Protein AF-A0A5S4F1Q4-F1 (afdb_monomer_lite)

InterPro domains:
  IPR012312 Hemerythrin-like [PF01814] (3-74)
  IPR012827 Hemerythrin, metal-binding domain [TIGR02481] (2-75)
  IPR012827 Hemerythrin, metal-binding domain [cd12107] (2-75)
  IPR016131 Haemerythrin, iron-binding site [PS00550] (7-30)
  IPR035938 Hemerythrin-like superfamily [G3DSA:1.20.120.50] (1-83)
  IPR035938 Hemerythrin-like superfamily [SSF47188] (2-75)
  IPR050669 Hemerythrin [PTHR37164] (2-78)

Sequence (83 aa):
MHYTVNHFGFEEKLMEKHRYPDREAHLAAHHKLIEEVSKFKRQYESGATIPIELMGFIRDWLVNHILKVDKALARDLKSRGLS

Organism: NCBI:txid327160

Radius of gyration: 14.87 Å; chains: 1; bounding box: 31×19×41 Å

Secondary structure (DSSP, 8-state):
-HHHHHHHHHHHHHHHHTT-TTHHHHHHHHHHHHHHHHHHHHHHHTTPPPPHHHHHHHHHHHHHHIIIIIHHHHHHHHHTT--

pLDDT: mean 89.73, std 7.6, range [60.34, 97.5]

Foldseek 3Di:
DVVLVVVLVVLLVVCVVVVPVCSVVLVVLSVVLVVVVVVQVVCVVVVDDRDPVVVVVSVVSVVVCCVPVVVVSVVVCVVVVHD

Structure (mmCIF, N/CA/C/O backbone):
data_AF-A0A5S4F1Q4-F1
#
_entry.id   AF-A0A5S4F1Q4-F1
#
loop_
_atom_site.group_PDB
_atom_site.id
_atom_site.type_symbol
_atom_site.label_atom_id
_atom_site.label_alt_id
_atom_site.label_comp_id
_atom_site.label_asym_id
_atom_site.label_entity_id
_atom_site.label_seq_id
_atom_site.pdbx_PDB_ins_code
_atom_site.Cartn_x
_atom_site.Cartn_y
_atom_site.Cartn_z
_atom_site.occupancy
_atom_site.B_iso_or_equiv
_atom_site.auth_seq_id
_atom_site.auth_comp_id
_atom_site.auth_asym_id
_atom_site.auth_atom_id
_atom_site.pdbx_PDB_model_num
ATOM 1 N N . MET A 1 1 ? 1.646 -0.144 11.333 1.00 60.34 1 MET A N 1
ATOM 2 C CA . MET A 1 1 ? 1.469 1.152 10.643 1.00 60.34 1 MET A CA 1
ATOM 3 C C . MET A 1 1 ? 2.742 1.687 10.036 1.00 60.34 1 MET A C 1
ATOM 5 O O . MET A 1 1 ? 2.762 1.886 8.834 1.00 60.34 1 MET A O 1
ATOM 9 N N . HIS A 1 2 ? 3.798 1.881 10.828 1.00 66.06 2 HIS A N 1
ATOM 10 C CA . HIS A 1 2 ? 5.039 2.477 10.327 1.00 66.06 2 HIS A CA 1
ATOM 11 C C . HIS A 1 2 ? 5.654 1.685 9.154 1.00 66.06 2 HIS A C 1
ATOM 13 O O . HIS A 1 2 ? 6.056 2.270 8.160 1.00 66.06 2 HIS A O 1
ATOM 19 N N . TYR A 1 3 ? 5.622 0.349 9.221 1.00 69.62 3 TYR A N 1
ATOM 20 C CA . TYR A 1 3 ? 6.077 -0.517 8.128 1.00 69.62 3 TYR A CA 1
ATOM 21 C C . TYR A 1 3 ? 5.252 -0.353 6.838 1.00 69.62 3 TYR A C 1
ATOM 23 O O . TYR A 1 3 ? 5.828 -0.145 5.782 1.00 69.62 3 TYR A O 1
ATOM 31 N N . THR A 1 4 ? 3.918 -0.379 6.925 1.00 81.69 4 THR A N 1
ATOM 32 C CA . THR A 1 4 ? 3.014 -0.247 5.766 1.00 81.69 4 THR A CA 1
ATOM 33 C C . THR A 1 4 ? 3.150 1.110 5.076 1.00 81.69 4 THR A C 1
ATOM 35 O O . THR A 1 4 ? 3.238 1.167 3.859 1.00 81.69 4 THR A O 1
ATOM 38 N N . VAL A 1 5 ? 3.226 2.199 5.848 1.00 82.88 5 VAL A N 1
ATOM 39 C CA . VAL A 1 5 ? 3.394 3.552 5.292 1.00 82.88 5 VAL A CA 1
ATOM 40 C C . VAL A 1 5 ? 4.765 3.707 4.629 1.00 82.88 5 VAL A C 1
ATOM 42 O O . VAL A 1 5 ? 4.863 4.293 3.555 1.00 82.88 5 VAL A O 1
ATOM 45 N N . ASN A 1 6 ? 5.820 3.145 5.228 1.00 88.12 6 ASN A N 1
ATOM 46 C CA . ASN A 1 6 ? 7.155 3.173 4.631 1.00 88.12 6 ASN A CA 1
ATOM 47 C C . ASN A 1 6 ? 7.246 2.305 3.366 1.00 88.12 6 ASN A C 1
ATOM 49 O O . ASN A 1 6 ? 7.895 2.720 2.410 1.00 88.12 6 ASN A O 1
ATOM 53 N N . HIS A 1 7 ? 6.596 1.135 3.357 1.00 90.50 7 HIS A N 1
ATOM 54 C CA . HIS A 1 7 ? 6.484 0.256 2.186 1.00 90.50 7 HIS A CA 1
ATOM 55 C C . HIS A 1 7 ? 5.809 0.985 1.021 1.00 90.50 7 HIS A C 1
ATOM 57 O O . HIS A 1 7 ? 6.424 1.151 -0.029 1.00 90.50 7 HIS A O 1
ATOM 63 N N . PHE A 1 8 ? 4.620 1.546 1.254 1.00 94.25 8 PHE A N 1
ATOM 64 C CA . PHE A 1 8 ? 3.893 2.320 0.247 1.00 94.25 8 PHE A CA 1
ATOM 65 C C . PHE A 1 8 ? 4.719 3.499 -0.263 1.00 94.25 8 PHE A C 1
ATOM 67 O O . PHE A 1 8 ? 4.928 3.634 -1.463 1.00 94.25 8 PHE A O 1
ATOM 74 N N . GLY A 1 9 ? 5.301 4.300 0.633 1.00 93.69 9 GLY A N 1
ATOM 75 C CA . GLY A 1 9 ? 6.126 5.438 0.227 1.00 93.69 9 GLY A CA 1
ATOM 76 C C . GLY A 1 9 ? 7.369 5.048 -0.585 1.00 93.69 9 GLY A C 1
ATOM 77 O O . GLY A 1 9 ? 7.842 5.841 -1.402 1.00 93.69 9 GLY A O 1
ATOM 78 N N . PHE A 1 10 ? 7.919 3.848 -0.384 1.00 94.12 10 PHE A N 1
ATOM 79 C CA . PHE A 1 10 ? 9.003 3.327 -1.217 1.00 94.12 10 PHE A CA 1
ATOM 80 C C . PHE A 1 10 ? 8.505 2.962 -2.620 1.00 94.12 10 PHE A C 1
ATOM 82 O O . PHE A 1 10 ? 9.088 3.412 -3.610 1.00 94.12 10 PHE A O 1
ATOM 89 N N . GLU A 1 11 ? 7.415 2.203 -2.714 1.00 95.62 11 GLU A N 1
ATOM 90 C CA . GLU A 1 11 ? 6.832 1.793 -3.994 1.00 95.62 11 GLU A CA 1
ATOM 91 C C . GLU A 1 11 ? 6.352 2.988 -4.813 1.00 95.62 11 GLU A C 1
ATOM 93 O O . GLU A 1 11 ? 6.588 3.045 -6.014 1.00 95.62 11 GLU A O 1
ATOM 98 N N . GLU 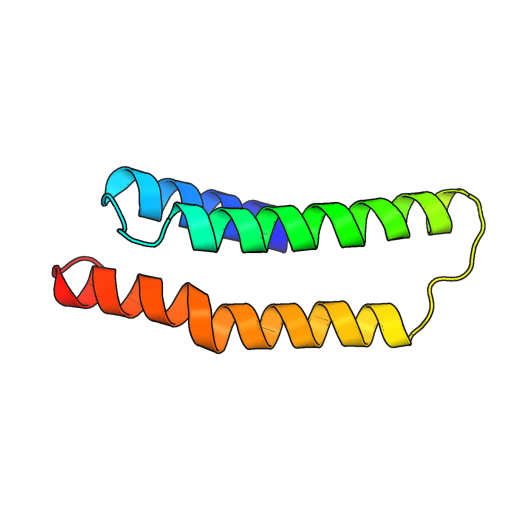A 1 12 ? 5.756 3.991 -4.177 1.00 95.44 12 GLU A N 1
ATOM 99 C CA . GLU A 1 12 ? 5.279 5.206 -4.837 1.00 95.44 12 GLU A CA 1
ATOM 100 C C . GLU A 1 12 ? 6.408 5.993 -5.497 1.00 95.44 12 GLU A C 1
ATOM 102 O O . GLU A 1 12 ? 6.290 6.393 -6.659 1.00 95.44 12 GLU A O 1
ATOM 107 N N . LYS A 1 13 ? 7.540 6.139 -4.797 1.00 95.69 13 LYS A N 1
ATOM 108 C CA . LYS A 1 13 ? 8.755 6.749 -5.356 1.00 95.69 13 LYS A CA 1
ATOM 109 C C . LYS A 1 13 ? 9.313 5.930 -6.512 1.00 95.69 13 LYS A C 1
ATOM 111 O O . LYS A 1 13 ? 9.789 6.495 -7.495 1.00 95.69 13 LYS A O 1
ATOM 116 N N . LEU A 1 14 ? 9.270 4.604 -6.404 1.00 94.69 14 LEU A N 1
ATOM 117 C CA . LEU A 1 14 ? 9.738 3.699 -7.450 1.00 94.69 14 LEU A CA 1
ATOM 118 C C . LEU A 1 14 ? 8.852 3.797 -8.701 1.00 94.69 14 LEU A C 1
ATOM 120 O O . LEU A 1 14 ? 9.360 3.943 -9.815 1.00 94.69 14 LEU A O 1
ATOM 124 N N . MET A 1 15 ? 7.532 3.798 -8.512 1.00 97.00 15 MET A N 1
ATOM 125 C CA . MET A 1 15 ? 6.533 3.976 -9.563 1.00 97.00 15 MET A CA 1
ATOM 126 C C . MET A 1 15 ? 6.677 5.326 -10.260 1.00 97.00 15 MET A C 1
ATOM 128 O O . MET A 1 15 ? 6.626 5.384 -11.487 1.00 97.00 15 MET A O 1
ATOM 132 N N . GLU A 1 16 ? 6.891 6.404 -9.505 1.00 96.31 16 GLU A N 1
ATOM 133 C CA . GLU A 1 16 ? 7.127 7.740 -10.052 1.00 96.31 16 GLU A CA 1
ATOM 134 C C . GLU A 1 16 ? 8.429 7.794 -10.860 1.00 96.31 16 GLU A C 1
ATOM 136 O O . GLU A 1 16 ? 8.416 8.148 -12.042 1.00 96.31 16 GLU A O 1
ATOM 141 N N . LYS A 1 17 ? 9.546 7.359 -10.262 1.00 95.88 17 LYS A N 1
ATOM 142 C CA . LYS A 1 17 ? 10.873 7.362 -10.893 1.00 95.88 17 LYS A CA 1
ATOM 143 C C . LYS A 1 17 ? 10.891 6.596 -12.212 1.00 95.88 17 LYS A C 1
ATOM 145 O O . LYS A 1 17 ? 11.532 7.025 -13.170 1.00 95.88 17 LYS A O 1
ATOM 150 N N . HIS A 1 18 ? 10.195 5.465 -12.262 1.00 95.44 18 HIS A N 1
ATOM 151 C CA . HIS A 1 18 ? 10.177 4.589 -13.426 1.00 95.44 18 HIS A CA 1
ATOM 152 C C . HIS A 1 18 ? 8.917 4.738 -14.276 1.00 95.44 18 HIS A C 1
ATOM 154 O O . HIS A 1 18 ? 8.725 3.939 -15.187 1.00 95.44 18 HIS A O 1
ATOM 160 N N . ARG A 1 19 ? 8.071 5.750 -14.033 1.00 94.69 19 ARG A N 1
ATOM 161 C CA . ARG A 1 19 ? 6.838 6.001 -14.803 1.00 94.69 19 ARG A CA 1
ATOM 162 C C . ARG A 1 19 ? 5.997 4.730 -14.973 1.00 94.69 19 ARG A C 1
ATOM 164 O O . ARG A 1 19 ? 5.669 4.338 -16.091 1.00 94.69 19 ARG A O 1
ATOM 171 N N . TYR A 1 20 ? 5.745 4.033 -13.867 1.00 96.50 20 TYR A N 1
ATOM 172 C CA . TYR A 1 20 ? 4.945 2.811 -13.864 1.00 96.50 20 TYR A CA 1
ATOM 173 C C . TYR A 1 20 ? 3.525 3.108 -14.384 1.00 96.50 20 TYR A C 1
ATOM 175 O O . TYR A 1 20 ? 2.871 3.994 -13.827 1.00 96.50 20 TYR A O 1
ATOM 183 N N . PRO A 1 21 ? 3.039 2.407 -15.427 1.00 95.12 21 PRO A N 1
ATOM 184 C CA . PRO A 1 21 ? 1.759 2.730 -16.064 1.00 95.12 21 PRO A CA 1
ATOM 185 C C . PRO A 1 21 ? 0.555 2.674 -15.117 1.00 95.12 21 PRO A C 1
ATOM 187 O O . PRO A 1 21 ? -0.299 3.554 -15.165 1.00 95.12 21 PRO A O 1
ATOM 190 N N . ASP A 1 22 ? 0.523 1.700 -14.203 1.00 96.62 22 ASP A N 1
ATOM 191 C CA . ASP A 1 22 ? -0.615 1.490 -13.297 1.00 96.62 22 ASP A CA 1
ATOM 192 C C . ASP A 1 22 ? -0.469 2.232 -11.954 1.00 96.62 22 ASP A C 1
ATOM 194 O O . ASP A 1 22 ? -1.123 1.887 -10.966 1.00 96.62 22 ASP A O 1
ATOM 198 N N . ARG A 1 23 ? 0.392 3.260 -11.896 1.00 96.38 23 ARG A N 1
ATOM 199 C CA . ARG A 1 23 ? 0.680 4.034 -10.676 1.00 96.38 23 ARG A CA 1
ATOM 200 C C . ARG A 1 23 ? -0.582 4.556 -9.995 1.00 96.38 23 ARG A C 1
ATOM 202 O O . ARG A 1 23 ? -0.719 4.407 -8.786 1.00 96.38 23 ARG A O 1
ATOM 209 N N . GLU A 1 24 ? -1.499 5.154 -10.752 1.00 96.81 24 GLU A N 1
ATOM 210 C CA . GLU A 1 24 ? -2.711 5.765 -10.188 1.00 96.81 24 GLU A CA 1
ATOM 211 C C . GLU A 1 24 ? -3.618 4.729 -9.512 1.00 96.81 24 GLU A C 1
ATOM 213 O O . GLU A 1 24 ? -4.118 4.955 -8.410 1.00 96.81 24 GLU A O 1
ATOM 218 N N . ALA A 1 25 ? -3.783 3.555 -10.128 1.00 96.75 25 ALA A N 1
ATOM 219 C CA . ALA A 1 25 ? -4.573 2.471 -9.553 1.00 96.75 25 ALA A CA 1
ATOM 220 C C . ALA A 1 25 ? -3.914 1.893 -8.288 1.00 96.75 25 ALA A C 1
ATOM 222 O O . ALA A 1 25 ? -4.602 1.589 -7.312 1.00 96.75 25 ALA A O 1
ATOM 223 N N . HIS A 1 26 ? -2.583 1.779 -8.287 1.00 97.50 26 HIS A N 1
ATOM 224 C CA . HIS A 1 26 ? -1.813 1.323 -7.131 1.00 97.50 26 HIS A CA 1
ATOM 225 C C . HIS A 1 26 ? -1.949 2.306 -5.952 1.00 97.50 26 HIS A C 1
ATOM 227 O O . HIS A 1 26 ? -2.331 1.908 -4.851 1.00 97.50 26 HIS A O 1
ATOM 233 N N . LEU A 1 27 ? -1.763 3.606 -6.203 1.00 96.06 27 LEU A N 1
ATOM 234 C CA . LEU A 1 27 ? -1.953 4.674 -5.215 1.00 96.06 27 LEU A CA 1
ATOM 235 C C . LEU A 1 27 ? -3.365 4.686 -4.626 1.00 96.06 27 LEU A C 1
ATOM 237 O O . LEU A 1 27 ? -3.540 4.809 -3.414 1.00 96.06 27 LEU A O 1
ATOM 241 N N . ALA A 1 28 ? -4.386 4.519 -5.468 1.00 96.06 28 ALA A N 1
ATOM 242 C CA . ALA A 1 28 ? -5.766 4.449 -5.006 1.00 96.06 28 ALA A CA 1
ATOM 243 C C . ALA A 1 28 ? -5.987 3.279 -4.029 1.00 96.06 28 ALA A C 1
ATOM 245 O O . ALA A 1 28 ? -6.716 3.424 -3.044 1.00 96.06 28 AL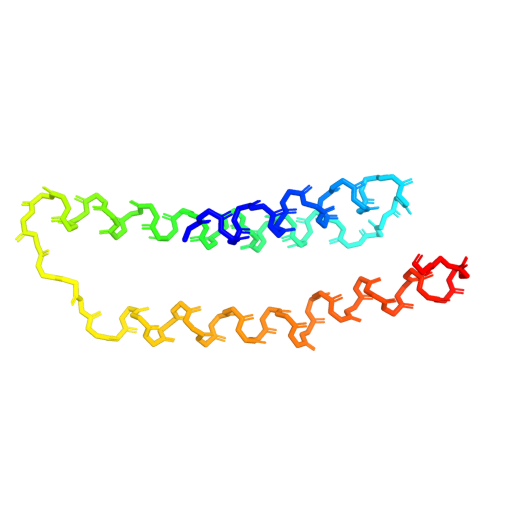A A O 1
ATOM 246 N N . ALA A 1 29 ? -5.331 2.136 -4.257 1.00 94.69 29 ALA A N 1
ATOM 247 C CA . ALA A 1 29 ? -5.377 1.006 -3.337 1.00 94.69 29 ALA A CA 1
ATOM 248 C C . ALA A 1 29 ? -4.719 1.345 -1.984 1.00 94.69 29 ALA A C 1
ATOM 250 O O . ALA A 1 29 ? -5.329 1.089 -0.943 1.00 94.69 29 ALA A O 1
ATOM 251 N N . HIS A 1 30 ? -3.542 1.981 -1.985 1.00 95.50 30 HIS A N 1
ATOM 252 C CA . HIS A 1 30 ? -2.875 2.437 -0.756 1.00 95.50 30 HIS A CA 1
ATOM 253 C C . HIS A 1 30 ? -3.744 3.402 0.048 1.00 95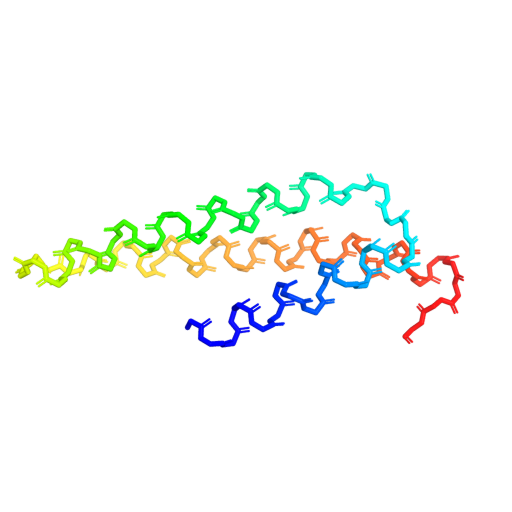.50 30 HIS A C 1
ATOM 255 O O . HIS A 1 30 ? -3.980 3.188 1.240 1.00 95.50 30 HIS A O 1
ATOM 261 N N . HIS A 1 31 ? -4.258 4.444 -0.610 1.00 93.75 31 HIS A N 1
ATOM 262 C CA . HIS A 1 31 ? -5.093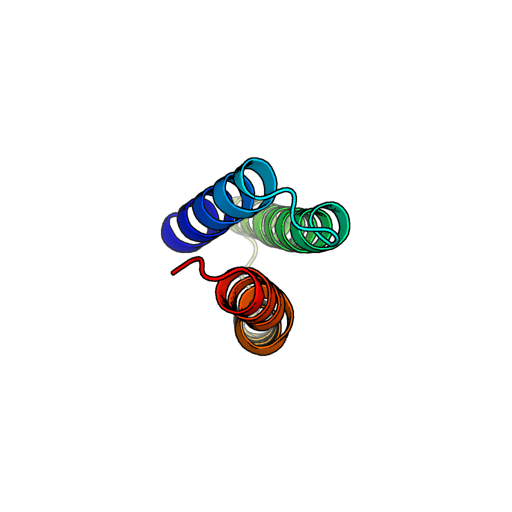 5.455 0.029 1.00 93.75 31 HIS A CA 1
ATOM 263 C C . HIS A 1 31 ? -6.337 4.839 0.662 1.00 93.75 31 HIS A C 1
ATOM 265 O O . HIS A 1 31 ? -6.649 5.148 1.812 1.00 93.75 31 HIS A O 1
ATOM 271 N N . LYS A 1 32 ? -6.995 3.909 -0.040 1.00 92.25 32 LYS A N 1
ATOM 272 C CA . LYS A 1 32 ? -8.170 3.210 0.485 1.00 92.25 32 LYS A CA 1
ATOM 273 C C . LYS A 1 32 ? -7.849 2.422 1.754 1.00 92.25 32 LYS A C 1
ATOM 275 O O . LYS A 1 32 ? -8.613 2.491 2.713 1.00 92.25 32 LYS A O 1
ATOM 280 N N . LEU A 1 33 ? -6.727 1.694 1.797 1.00 91.38 33 LEU A N 1
ATOM 281 C CA . LEU A 1 33 ? -6.338 0.996 3.025 1.00 91.38 33 LEU A CA 1
ATOM 282 C C . LEU A 1 33 ? -6.077 1.996 4.160 1.00 91.38 33 LEU A C 1
ATOM 284 O O . LEU A 1 33 ? -6.577 1.805 5.267 1.00 91.38 33 LEU A O 1
ATOM 288 N N . ILE A 1 34 ? -5.298 3.052 3.904 1.00 90.88 34 ILE A N 1
ATOM 289 C CA . ILE A 1 34 ? -4.956 4.051 4.926 1.00 90.88 34 ILE A CA 1
ATOM 290 C C . ILE A 1 34 ? -6.222 4.697 5.494 1.00 90.88 34 ILE A C 1
ATOM 292 O O . ILE A 1 34 ? -6.325 4.860 6.713 1.00 90.88 34 ILE A O 1
ATOM 296 N N . GLU A 1 35 ? -7.185 5.042 4.640 1.00 90.44 35 GLU A N 1
ATOM 297 C CA . GLU A 1 35 ? -8.460 5.627 5.047 1.00 90.44 35 GLU A CA 1
ATOM 298 C C . GLU A 1 35 ? -9.251 4.680 5.955 1.00 90.44 35 GLU A C 1
ATOM 300 O O . GLU A 1 35 ? -9.636 5.078 7.062 1.00 90.44 35 GLU A O 1
ATOM 305 N N . GLU A 1 36 ? -9.426 3.423 5.536 1.00 87.69 36 GLU A N 1
ATOM 306 C CA . GLU A 1 36 ? -10.138 2.410 6.318 1.00 87.69 36 GLU A CA 1
ATOM 307 C C . GLU A 1 36 ? -9.482 2.228 7.685 1.00 87.69 36 GLU A C 1
ATOM 309 O O . GLU A 1 36 ? -10.135 2.383 8.719 1.00 87.69 36 GLU A O 1
ATOM 314 N N . VAL A 1 37 ? -8.166 2.005 7.745 1.00 87.12 37 VAL A N 1
ATOM 315 C CA . VAL A 1 37 ? -7.528 1.792 9.048 1.00 87.12 37 VAL A CA 1
ATOM 316 C C . VAL A 1 37 ? -7.501 3.062 9.903 1.00 87.12 37 VAL A C 1
ATOM 318 O O . VAL A 1 37 ? -7.622 2.980 11.127 1.00 87.12 37 VAL A O 1
ATOM 321 N N . SER A 1 38 ? -7.423 4.248 9.298 1.00 88.00 38 SER A N 1
ATOM 322 C CA . SER A 1 38 ? -7.544 5.513 10.034 1.00 88.00 38 SER A CA 1
ATOM 323 C C . SER A 1 38 ? -8.930 5.680 10.654 1.00 88.00 38 SER A C 1
ATOM 325 O O . SER A 1 38 ? -9.048 6.161 11.782 1.00 88.00 38 SER A O 1
ATOM 327 N N . LYS A 1 39 ? -9.987 5.259 9.950 1.00 87.06 39 LYS A N 1
ATOM 328 C CA . LYS A 1 39 ? -11.357 5.245 10.474 1.00 87.06 39 LYS A CA 1
ATOM 329 C C . LYS A 1 39 ? -11.476 4.321 11.683 1.00 87.06 39 LYS A C 1
ATOM 331 O O . LYS A 1 39 ? -11.998 4.750 12.712 1.00 87.06 39 LYS A O 1
ATOM 336 N N . PHE A 1 40 ? -10.931 3.111 11.602 1.00 84.12 40 PHE A N 1
ATOM 337 C CA . PHE A 1 40 ? -10.941 2.181 12.733 1.00 84.12 40 PHE A CA 1
ATOM 338 C C . PHE A 1 40 ? -10.098 2.665 13.914 1.00 84.12 40 PHE A C 1
ATOM 340 O O . PHE A 1 40 ? -10.518 2.522 15.060 1.00 84.12 40 PHE A O 1
ATOM 347 N N . LYS A 1 41 ? -8.949 3.302 13.658 1.00 84.75 41 LYS A N 1
ATOM 348 C CA . LYS A 1 41 ? -8.128 3.914 14.711 1.00 84.75 41 LYS A CA 1
ATOM 349 C C . LYS A 1 41 ? -8.922 4.954 15.500 1.00 84.75 41 LYS A C 1
ATOM 351 O O . LYS A 1 41 ? -8.915 4.901 16.723 1.00 84.75 41 LYS A O 1
ATOM 356 N N . ARG A 1 42 ? -9.661 5.836 14.815 1.00 87.56 42 ARG A N 1
ATOM 357 C CA . ARG A 1 42 ? -10.523 6.837 15.471 1.00 87.56 42 ARG A CA 1
ATOM 358 C C . ARG A 1 42 ? -11.624 6.194 16.314 1.00 87.56 42 ARG A C 1
ATOM 360 O O . ARG A 1 42 ? -11.885 6.646 17.422 1.00 87.56 42 ARG A O 1
ATOM 367 N N . GLN A 1 43 ? -12.255 5.132 15.809 1.00 84.75 43 GLN A N 1
ATOM 368 C CA . GLN A 1 43 ? -13.271 4.393 16.566 1.00 84.75 43 GLN A CA 1
ATOM 369 C C . GLN A 1 43 ? -12.674 3.766 17.832 1.00 84.75 43 GLN A C 1
ATOM 371 O O . GLN A 1 43 ? -13.240 3.909 18.914 1.00 84.75 43 GLN A O 1
ATOM 376 N N . TYR A 1 44 ? -11.500 3.146 17.724 1.00 83.56 44 TYR A N 1
ATOM 377 C CA . TYR A 1 44 ? -10.796 2.592 18.877 1.00 83.56 44 TYR A CA 1
ATOM 378 C C . TYR A 1 44 ? -10.414 3.658 19.912 1.00 83.56 44 TYR A C 1
ATOM 380 O O . TYR A 1 44 ? -10.672 3.488 21.099 1.00 83.56 44 TYR A O 1
ATOM 388 N N . GLU A 1 45 ? -9.859 4.787 19.465 1.00 85.31 45 GLU A N 1
ATOM 389 C CA . GLU A 1 45 ? -9.496 5.918 20.332 1.00 85.31 45 GLU A CA 1
ATOM 390 C C . GLU A 1 45 ? -10.713 6.527 21.048 1.00 85.31 45 GLU A C 1
ATOM 392 O O . GLU A 1 45 ? -10.573 7.056 22.146 1.00 85.31 45 GLU A O 1
ATOM 397 N N . SER A 1 46 ? -11.915 6.396 20.473 1.00 88.81 46 SER A N 1
ATOM 398 C CA . SER A 1 46 ? -13.178 6.792 21.112 1.00 88.81 46 SER A CA 1
ATOM 399 C C . SER A 1 46 ? -13.715 5.786 22.148 1.00 88.81 46 SER A C 1
ATOM 401 O O . SER A 1 46 ? -14.787 6.000 22.707 1.00 88.81 46 SER A O 1
ATOM 403 N N . GLY A 1 47 ? -12.983 4.698 22.418 1.00 85.50 47 GLY A N 1
ATOM 404 C CA . GLY A 1 47 ? -13.344 3.665 23.394 1.00 85.50 47 GLY A CA 1
ATOM 405 C C . GLY A 1 47 ? -14.093 2.462 22.812 1.00 85.50 47 GLY A C 1
ATOM 406 O O . GLY A 1 47 ? -14.533 1.600 23.571 1.00 85.50 47 GLY A O 1
ATOM 407 N N . ALA A 1 48 ? -14.240 2.367 21.486 1.00 81.75 48 ALA A N 1
ATOM 408 C CA . ALA A 1 48 ? -14.840 1.194 20.856 1.00 81.75 48 ALA A CA 1
ATOM 409 C C . ALA A 1 48 ? -13.861 0.006 20.840 1.00 81.75 48 ALA A C 1
ATOM 411 O O . ALA A 1 48 ? -12.661 0.163 20.619 1.00 81.75 48 ALA A O 1
ATOM 412 N N . THR A 1 49 ? -14.370 -1.212 21.019 1.00 81.75 49 THR A N 1
ATOM 413 C CA . THR A 1 49 ? -13.569 -2.431 20.845 1.00 81.75 49 THR A CA 1
ATOM 414 C C . THR A 1 49 ? -13.253 -2.647 19.367 1.00 81.75 49 THR A C 1
ATOM 416 O O . THR A 1 49 ? -14.140 -2.548 18.521 1.00 81.75 49 THR A O 1
ATOM 419 N N . ILE A 1 50 ? -12.000 -2.984 19.045 1.00 77.50 50 ILE A N 1
ATOM 420 C CA . ILE A 1 50 ? -11.627 -3.373 17.679 1.00 77.50 50 ILE A CA 1
ATOM 421 C C . ILE A 1 50 ? -12.162 -4.785 17.398 1.00 77.50 50 ILE A C 1
ATOM 423 O O . ILE A 1 50 ? -11.765 -5.721 18.097 1.00 77.50 50 ILE A O 1
ATOM 427 N N . PRO A 1 51 ? -13.004 -4.982 16.368 1.00 79.88 51 PRO A N 1
ATOM 428 C CA . PRO A 1 51 ? -13.458 -6.312 15.983 1.00 79.88 51 PRO A CA 1
ATOM 429 C C . PRO A 1 51 ? -12.293 -7.158 15.462 1.00 79.88 51 PRO A C 1
ATOM 431 O O . PRO A 1 51 ? -11.478 -6.685 14.669 1.00 79.88 51 PRO A O 1
ATOM 434 N N . ILE A 1 52 ? -12.232 -8.438 15.832 1.00 81.44 52 ILE A N 1
ATOM 435 C CA . ILE A 1 52 ? -11.204 -9.360 15.317 1.00 81.44 52 ILE A CA 1
ATOM 436 C C . ILE A 1 52 ? -11.275 -9.525 13.789 1.00 81.44 52 ILE A C 1
ATOM 438 O O . ILE A 1 52 ? -10.255 -9.706 13.123 1.00 81.44 52 ILE A O 1
ATOM 442 N N . GLU A 1 53 ? -12.474 -9.374 13.229 1.00 80.31 53 GLU A N 1
ATOM 443 C CA . GLU A 1 53 ? -12.747 -9.375 11.791 1.00 80.31 53 GLU A CA 1
ATOM 444 C C . GLU A 1 53 ? -11.986 -8.267 11.056 1.00 80.31 53 GLU A C 1
ATOM 446 O O . GLU A 1 53 ? -11.533 -8.482 9.934 1.00 80.31 53 GLU A O 1
ATOM 451 N N . LEU A 1 54 ? -11.744 -7.119 11.704 1.00 83.31 54 LEU A N 1
ATOM 452 C CA . LEU A 1 54 ? -10.945 -6.044 11.120 1.00 83.31 54 LEU A CA 1
ATOM 453 C C . LEU A 1 54 ? -9.492 -6.474 10.908 1.00 83.31 54 LEU A C 1
ATOM 455 O O . LEU A 1 54 ? -8.908 -6.223 9.856 1.00 83.31 54 LEU A O 1
ATOM 459 N N . MET A 1 55 ? -8.894 -7.116 11.912 1.00 82.44 55 MET A N 1
ATOM 460 C CA . MET A 1 55 ? -7.524 -7.616 11.795 1.00 82.44 55 MET A CA 1
ATOM 461 C C . MET A 1 55 ? -7.419 -8.670 10.688 1.00 82.44 55 MET A C 1
ATOM 463 O O . MET A 1 55 ? -6.409 -8.726 9.986 1.00 82.44 55 MET A O 1
ATOM 467 N N . GLY A 1 56 ? -8.475 -9.470 10.506 1.00 87.94 56 GLY A N 1
ATOM 468 C CA . GLY A 1 56 ? -8.598 -10.385 9.376 1.00 87.94 56 GLY A CA 1
ATOM 469 C C . GLY A 1 56 ? -8.643 -9.660 8.040 1.00 87.94 56 GLY A C 1
ATOM 470 O O . GLY A 1 56 ? -7.807 -9.923 7.182 1.00 87.94 56 GLY A O 1
ATOM 471 N N . PHE A 1 57 ? -9.527 -8.675 7.910 1.00 87.62 57 PHE A N 1
ATOM 472 C CA . PHE A 1 57 ? -9.647 -7.856 6.710 1.00 87.62 57 PHE A CA 1
ATOM 473 C C . PHE A 1 57 ? -8.326 -7.179 6.318 1.00 87.62 57 PHE A C 1
ATOM 475 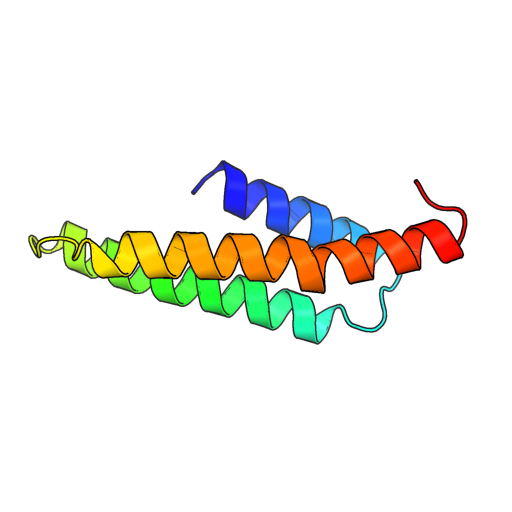O O . PHE A 1 57 ? -7.911 -7.276 5.166 1.00 87.62 57 PHE A O 1
ATOM 482 N N . ILE A 1 58 ? -7.633 -6.531 7.265 1.00 89.00 58 ILE A N 1
ATOM 483 C CA . ILE A 1 58 ? -6.364 -5.836 6.989 1.00 89.00 58 ILE A CA 1
ATOM 484 C C . ILE A 1 58 ? -5.304 -6.825 6.502 1.00 89.00 58 ILE A C 1
ATOM 486 O O . ILE A 1 58 ? -4.608 -6.552 5.523 1.00 89.00 58 ILE A O 1
ATOM 490 N N . ARG A 1 59 ? -5.180 -7.978 7.170 1.00 88.69 59 ARG A N 1
ATOM 491 C CA . ARG A 1 59 ? -4.239 -9.029 6.770 1.00 88.69 59 ARG A CA 1
ATOM 492 C C . ARG A 1 59 ? -4.552 -9.537 5.367 1.00 88.69 59 ARG A C 1
ATOM 494 O O . ARG A 1 59 ? -3.650 -9.602 4.537 1.00 88.69 59 ARG A O 1
ATOM 501 N N . ASP A 1 60 ? -5.805 -9.886 5.106 1.00 92.25 60 ASP A N 1
ATOM 502 C CA . ASP A 1 60 ? -6.209 -10.480 3.834 1.00 92.25 60 ASP A CA 1
ATOM 503 C C . ASP A 1 60 ? -6.053 -9.476 2.691 1.00 92.25 60 ASP A C 1
ATOM 505 O O . ASP A 1 60 ? -5.594 -9.838 1.605 1.00 92.25 60 ASP A O 1
ATOM 509 N N . TRP A 1 61 ? -6.358 -8.200 2.941 1.00 93.62 61 TRP A N 1
ATOM 510 C CA . TRP A 1 61 ? -6.093 -7.121 1.998 1.00 93.62 61 TRP A CA 1
ATOM 511 C C . TRP A 1 61 ? -4.597 -7.014 1.693 1.00 93.62 61 TRP A C 1
ATOM 513 O O . TRP A 1 61 ? -4.221 -7.046 0.524 1.00 93.62 61 TRP A O 1
ATOM 523 N N . LEU A 1 62 ? -3.740 -6.963 2.722 1.00 91.19 62 LEU A N 1
ATOM 524 C CA . LEU A 1 62 ? -2.292 -6.794 2.556 1.00 91.19 62 LEU A CA 1
ATOM 525 C C . LEU A 1 62 ? -1.680 -7.955 1.765 1.00 91.19 62 LEU A C 1
ATOM 527 O O . LEU A 1 62 ? -0.918 -7.739 0.828 1.00 91.19 62 LEU A O 1
ATOM 531 N N . VAL A 1 63 ? -2.055 -9.192 2.101 1.00 93.00 63 VAL A N 1
ATOM 532 C CA . VAL A 1 63 ? -1.580 -10.390 1.397 1.00 93.00 63 VAL A CA 1
ATOM 533 C C . VAL A 1 63 ? -2.007 -10.362 -0.070 1.00 93.00 63 VAL A C 1
ATOM 535 O O . VAL A 1 63 ? -1.191 -10.610 -0.956 1.00 93.00 63 VAL A O 1
ATOM 538 N N . ASN A 1 64 ? -3.272 -10.040 -0.350 1.00 94.69 64 ASN A N 1
ATOM 539 C CA . ASN A 1 64 ? -3.759 -9.962 -1.726 1.00 94.69 64 ASN A CA 1
ATOM 540 C C . ASN A 1 64 ? -3.102 -8.827 -2.517 1.00 94.69 64 ASN A C 1
ATOM 542 O O . ASN A 1 64 ? -2.835 -9.007 -3.705 1.00 94.69 64 ASN A O 1
ATOM 546 N N . HIS A 1 65 ? -2.844 -7.690 -1.872 1.00 94.75 65 HIS A N 1
ATOM 547 C CA . HIS A 1 65 ? -2.172 -6.546 -2.472 1.00 94.75 65 HIS A CA 1
ATOM 548 C C . HIS A 1 65 ? -0.746 -6.918 -2.890 1.00 94.75 65 HIS A C 1
ATOM 550 O O . HIS A 1 65 ? -0.460 -6.927 -4.085 1.00 94.75 65 HIS A O 1
ATOM 556 N N . ILE A 1 66 ? 0.064 -7.428 -1.955 1.00 92.06 66 ILE A N 1
ATOM 557 C CA . ILE A 1 66 ? 1.448 -7.856 -2.213 1.00 92.06 66 ILE A CA 1
ATOM 558 C C . ILE A 1 66 ? 1.518 -8.903 -3.331 1.00 92.06 66 ILE A C 1
ATOM 560 O O . ILE A 1 66 ? 2.346 -8.840 -4.243 1.00 92.06 66 ILE A O 1
ATOM 564 N N . LEU A 1 67 ? 0.635 -9.906 -3.287 1.00 93.88 67 LEU A N 1
ATOM 565 C CA . LEU A 1 67 ? 0.674 -11.009 -4.246 1.00 93.88 67 LEU A CA 1
ATOM 566 C C . LEU A 1 67 ? 0.233 -10.617 -5.658 1.00 93.88 67 LEU A C 1
ATOM 568 O O . LEU A 1 67 ? 0.595 -11.323 -6.605 1.00 93.88 67 LEU A O 1
ATOM 572 N N . LYS A 1 68 ? -0.548 -9.546 -5.816 1.00 94.81 68 LYS A N 1
ATOM 573 C CA . LYS A 1 68 ? -1.139 -9.168 -7.107 1.00 94.81 68 LYS A CA 1
ATOM 574 C C . LYS A 1 68 ? -0.588 -7.849 -7.633 1.00 94.81 68 LYS A C 1
ATOM 576 O O . LYS A 1 68 ? -0.114 -7.820 -8.766 1.00 94.81 68 LYS A O 1
ATOM 581 N N . VAL A 1 69 ? -0.653 -6.796 -6.827 1.00 96.50 69 VAL A N 1
ATOM 582 C CA . VAL A 1 69 ? -0.340 -5.416 -7.208 1.00 96.50 69 VAL A CA 1
ATOM 583 C C . VAL A 1 69 ? 1.171 -5.181 -7.149 1.00 96.50 69 VAL A C 1
ATOM 585 O O . VAL A 1 69 ? 1.778 -4.922 -8.188 1.00 96.50 69 VAL A O 1
ATOM 588 N N . ASP A 1 70 ? 1.817 -5.423 -6.007 1.00 95.88 70 ASP A N 1
ATOM 589 C CA . ASP A 1 70 ? 3.267 -5.224 -5.831 1.00 95.88 70 ASP A CA 1
ATOM 590 C C . ASP A 1 70 ? 4.055 -6.160 -6.763 1.00 95.88 70 ASP A C 1
ATOM 592 O O . ASP A 1 70 ? 5.028 -5.773 -7.414 1.00 95.88 70 ASP A O 1
ATOM 596 N N . LYS A 1 71 ? 3.586 -7.406 -6.933 1.00 94.94 71 LYS A N 1
ATOM 597 C CA . LYS A 1 71 ? 4.162 -8.346 -7.912 1.00 94.94 71 LYS A CA 1
ATOM 598 C C . LYS A 1 71 ? 4.005 -7.908 -9.370 1.00 94.94 71 LYS A C 1
ATOM 600 O O . LYS A 1 71 ? 4.786 -8.366 -10.212 1.00 94.94 71 LYS A O 1
ATOM 605 N N . ALA A 1 72 ? 2.994 -7.111 -9.713 1.00 95.75 72 ALA A N 1
ATOM 606 C CA . ALA A 1 72 ? 2.868 -6.545 -11.055 1.00 95.75 72 ALA A CA 1
ATOM 607 C C . ALA A 1 72 ? 3.929 -5.459 -11.274 1.00 95.75 72 ALA A C 1
ATOM 609 O O . ALA A 1 72 ? 4.668 -5.545 -12.255 1.00 95.75 72 ALA A O 1
ATOM 610 N N . LEU A 1 73 ? 4.103 -4.558 -10.299 1.00 96.12 73 LEU A N 1
ATOM 611 C CA . LEU A 1 73 ? 5.177 -3.562 -10.291 1.00 96.12 73 LEU A CA 1
ATOM 612 C C . LEU A 1 73 ? 6.559 -4.222 -10.413 1.00 96.12 73 LEU A C 1
ATOM 614 O O . LEU A 1 73 ? 7.348 -3.862 -11.285 1.00 96.12 73 LEU A O 1
ATOM 618 N N . ALA A 1 74 ? 6.838 -5.246 -9.602 1.00 94.38 74 ALA A N 1
ATOM 619 C CA . ALA A 1 74 ? 8.115 -5.959 -9.643 1.00 94.38 74 ALA A CA 1
ATOM 620 C C . ALA A 1 74 ? 8.384 -6.626 -11.007 1.00 94.38 74 ALA A C 1
ATOM 622 O O . ALA A 1 74 ? 9.512 -6.600 -11.503 1.00 94.38 74 ALA A O 1
ATOM 623 N N . ARG A 1 75 ? 7.360 -7.220 -11.640 1.00 95.06 75 ARG A N 1
ATOM 624 C CA . ARG A 1 75 ? 7.490 -7.808 -12.987 1.00 95.06 75 ARG A CA 1
ATOM 625 C C . ARG A 1 75 ? 7.784 -6.758 -14.042 1.00 95.06 75 ARG A C 1
ATOM 627 O O . ARG A 1 75 ? 8.646 -6.988 -14.885 1.00 95.06 75 ARG A O 1
ATOM 634 N N . ASP A 1 76 ? 7.070 -5.644 -14.000 1.00 95.19 76 ASP A N 1
ATOM 635 C CA . ASP A 1 76 ? 7.244 -4.553 -14.945 1.00 95.19 76 ASP A CA 1
ATOM 636 C C . ASP A 1 76 ? 8.650 -3.934 -14.831 1.00 95.19 76 ASP A C 1
ATOM 638 O O . ASP A 1 76 ? 9.346 -3.804 -15.838 1.00 95.19 76 ASP A O 1
ATOM 642 N N . LEU A 1 77 ? 9.141 -3.669 -13.619 1.00 93.94 77 LEU A N 1
ATOM 643 C CA . LEU A 1 77 ? 10.5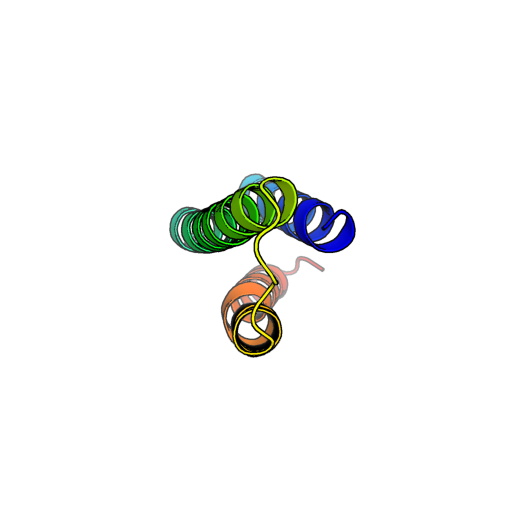11 -3.189 -13.403 1.00 93.94 77 LEU A CA 1
ATOM 644 C C . LEU A 1 77 ? 11.556 -4.185 -13.913 1.00 93.94 77 LEU A C 1
ATOM 646 O O . LEU A 1 77 ? 12.444 -3.812 -14.684 1.00 93.94 77 LEU A O 1
ATOM 650 N N . LYS A 1 78 ? 11.394 -5.472 -13.581 1.00 94.56 78 LYS A N 1
ATOM 651 C CA . LYS A 1 78 ? 12.284 -6.533 -14.065 1.00 94.56 78 LYS A CA 1
ATOM 652 C C . LYS A 1 78 ? 12.280 -6.635 -15.592 1.00 94.56 78 LYS A C 1
ATOM 654 O O . LYS A 1 78 ? 13.336 -6.826 -16.188 1.00 94.56 78 LYS A O 1
ATOM 659 N N . SER A 1 79 ? 11.119 -6.486 -16.234 1.00 93.44 79 SER A N 1
ATOM 660 C CA . SER A 1 79 ? 10.995 -6.502 -17.701 1.00 93.44 79 SER A CA 1
ATOM 661 C C . SER A 1 79 ? 11.767 -5.362 -18.373 1.00 93.44 79 SER A C 1
ATOM 663 O O . SER A 1 79 ? 12.208 -5.496 -19.511 1.00 93.44 79 SER A O 1
ATOM 665 N N . ARG A 1 80 ? 11.989 -4.269 -17.634 1.00 90.44 80 ARG A N 1
ATOM 666 C CA . ARG A 1 80 ? 12.745 -3.085 -18.051 1.00 90.44 80 ARG A CA 1
ATOM 667 C C . ARG A 1 80 ? 14.214 -3.127 -17.608 1.00 90.44 80 ARG A C 1
ATOM 669 O O . ARG A 1 80 ? 14.924 -2.141 -17.774 1.00 90.44 80 ARG A O 1
ATOM 676 N N . GLY A 1 81 ? 14.672 -4.258 -17.060 1.00 89.69 81 GLY A N 1
ATOM 677 C CA . GLY A 1 81 ? 16.053 -4.460 -16.608 1.00 89.69 81 GLY A CA 1
ATOM 678 C C . GLY A 1 81 ? 16.401 -3.746 -15.300 1.00 89.69 81 GLY A C 1
ATOM 679 O O . GLY A 1 81 ? 17.577 -3.529 -15.022 1.00 89.69 81 GLY A O 1
ATOM 680 N N . LEU A 1 82 ? 15.396 -3.361 -14.512 1.00 82.75 82 LEU A N 1
ATOM 681 C CA . LEU A 1 82 ? 15.551 -2.656 -13.242 1.00 82.75 82 LEU A CA 1
ATOM 682 C C . LEU A 1 82 ? 15.334 -3.651 -12.089 1.00 82.75 82 LEU A C 1
ATOM 684 O O . LEU A 1 82 ? 14.354 -4.401 -12.105 1.00 82.75 82 LEU A O 1
ATOM 688 N N . SER A 1 83 ? 16.244 -3.672 -11.109 1.00 63.91 83 SER A N 1
ATOM 689 C CA . SER A 1 83 ? 16.188 -4.532 -9.913 1.00 63.91 83 SER A CA 1
ATOM 690 C C . SER A 1 83 ? 16.436 -3.743 -8.641 1.00 63.91 83 SER A C 1
ATOM 692 O O . SER A 1 83 ? 17.401 -2.944 -8.670 1.00 63.91 83 SER A O 1
#